Protein AF-A0A7S2EF10-F1 (afdb_monomer_lite)

pLDDT: mean 73.14, std 19.78, range [31.23, 94.12]

Secondary structure (DSSP, 8-state):
-------------HHHHHHHHHHHHHHHHHTT-S---------------S--EEEE-S-SHHHHHHHHHHHHHHHHHHHHH--SSS---EEEEE----TTSS-HHHHHHHHHHSSEEEEEETTEEEEEEE---S-------

Organism: Trieres chinensis (NCBI:txid1514140)

Structure (mmCIF, N/CA/C/O backbone):
data_AF-A0A7S2EF10-F1
#
_entry.id   AF-A0A7S2EF10-F1
#
loop_
_atom_site.group_PDB
_atom_site.id
_atom_site.type_symbol
_atom_site.label_atom_id
_atom_site.label_alt_id
_atom_site.label_comp_id
_atom_site.label_asym_id
_atom_site.label_entity_id
_atom_site.label_seq_id
_atom_site.pdbx_PDB_ins_code
_atom_site.Cartn_x
_atom_site.Cartn_y
_atom_site.Cartn_z
_atom_site.occupancy
_atom_site.B_iso_or_equiv
_atom_site.auth_seq_id
_atom_site.auth_comp_id
_atom_site.auth_asym_id
_atom_site.auth_atom_id
_atom_site.pdbx_PDB_model_num
ATOM 1 N N . GLY A 1 1 ? 3.886 -33.576 27.086 1.00 39.34 1 GLY A N 1
ATOM 2 C CA . GLY A 1 1 ? 3.201 -33.287 25.818 1.00 39.34 1 GLY A CA 1
ATOM 3 C C . GLY A 1 1 ? 3.930 -32.144 25.167 1.00 39.34 1 GLY A C 1
ATOM 4 O O . GLY A 1 1 ? 4.012 -31.092 25.786 1.00 39.34 1 GLY A O 1
ATOM 5 N N . ASP A 1 2 ? 4.534 -32.383 24.006 1.00 41.38 2 ASP A N 1
ATOM 6 C CA . ASP A 1 2 ? 5.132 -31.324 23.189 1.00 41.38 2 ASP A CA 1
ATOM 7 C C . ASP A 1 2 ? 3.961 -30.581 22.532 1.00 41.38 2 ASP A C 1
ATOM 9 O O . ASP A 1 2 ? 3.176 -31.179 21.793 1.00 41.38 2 ASP A O 1
ATOM 13 N N . GLY A 1 3 ? 3.744 -29.327 22.930 1.00 40.44 3 GLY A N 1
ATOM 14 C CA . GLY A 1 3 ? 2.703 -28.490 22.342 1.00 40.44 3 GLY A CA 1
ATOM 15 C C . GLY A 1 3 ? 3.009 -28.204 20.868 1.00 40.44 3 GLY A C 1
ATOM 16 O O . GLY A 1 3 ? 4.148 -28.380 20.430 1.00 40.44 3 GLY A O 1
ATOM 17 N N . PRO A 1 4 ? 2.022 -27.753 20.077 1.00 39.06 4 PRO A N 1
ATOM 18 C CA . PRO A 1 4 ? 2.258 -27.415 18.682 1.00 39.06 4 PRO A CA 1
ATOM 19 C C . PRO A 1 4 ? 3.345 -26.337 18.586 1.00 39.06 4 PRO A C 1
ATOM 21 O O . PRO A 1 4 ? 3.174 -25.202 19.034 1.00 39.06 4 PRO A O 1
ATOM 24 N N . ARG A 1 5 ? 4.484 -26.706 17.994 1.00 38.72 5 ARG A N 1
ATOM 25 C CA . ARG A 1 5 ? 5.549 -25.770 17.645 1.00 38.72 5 ARG A CA 1
ATOM 26 C C . ARG A 1 5 ? 5.068 -24.941 16.466 1.00 38.72 5 ARG A C 1
ATOM 28 O O . ARG A 1 5 ? 5.132 -25.377 15.320 1.00 38.72 5 ARG A O 1
ATOM 35 N N . VAL A 1 6 ? 4.572 -23.742 16.753 1.00 36.69 6 VAL A N 1
ATOM 36 C CA . VAL A 1 6 ? 4.333 -22.730 15.725 1.00 36.69 6 VAL A CA 1
ATOM 37 C C . VAL A 1 6 ? 5.696 -22.328 15.177 1.00 36.69 6 VAL A C 1
ATOM 39 O O . VAL A 1 6 ? 6.435 -21.565 15.803 1.00 36.69 6 VAL A O 1
ATOM 42 N N . VAL A 1 7 ? 6.049 -22.879 14.018 1.00 31.23 7 VAL A N 1
ATOM 43 C CA . VAL A 1 7 ? 7.177 -22.408 13.220 1.00 31.23 7 VAL A CA 1
ATOM 44 C C . VAL A 1 7 ? 6.813 -20.996 12.777 1.00 31.23 7 VAL A C 1
ATOM 46 O O . VAL A 1 7 ? 6.096 -20.796 11.802 1.00 31.23 7 VAL A O 1
ATOM 49 N N . ARG A 1 8 ? 7.260 -19.999 13.544 1.00 38.66 8 ARG A N 1
ATOM 50 C CA . ARG A 1 8 ? 7.278 -18.609 13.098 1.00 38.66 8 ARG A CA 1
ATOM 51 C C . ARG A 1 8 ? 8.314 -18.549 11.986 1.00 38.66 8 ARG A C 1
ATOM 53 O O . ARG A 1 8 ? 9.496 -18.357 12.260 1.00 38.66 8 ARG A O 1
ATOM 60 N N . THR A 1 9 ? 7.887 -18.800 10.749 1.00 43.91 9 THR A N 1
ATOM 61 C CA . THR A 1 9 ? 8.658 -18.431 9.560 1.00 43.91 9 THR A CA 1
ATOM 62 C C . THR A 1 9 ? 9.112 -16.998 9.786 1.00 43.91 9 THR A C 1
ATOM 64 O O . THR A 1 9 ? 8.271 -16.142 10.071 1.00 43.91 9 THR A O 1
ATOM 67 N N . GLY A 1 10 ? 10.431 -16.788 9.825 1.00 46.03 10 GLY A N 1
ATOM 68 C CA . GLY A 1 10 ? 11.033 -15.526 10.240 1.00 46.03 10 GLY A CA 1
ATOM 69 C C . GLY A 1 10 ? 10.298 -14.360 9.596 1.00 46.03 10 GLY A C 1
ATOM 70 O O . GLY A 1 10 ? 10.030 -14.413 8.398 1.00 46.03 10 GLY A O 1
ATOM 71 N N . LEU A 1 11 ? 9.908 -13.382 10.423 1.00 51.38 11 LEU A N 1
ATOM 72 C CA . LEU A 1 11 ? 9.281 -12.129 10.005 1.00 51.38 11 LEU A CA 1
ATOM 73 C C . LEU A 1 11 ? 9.870 -11.709 8.663 1.00 51.38 11 LEU A C 1
ATOM 75 O O . LEU A 1 11 ? 11.053 -11.380 8.599 1.00 51.38 11 LEU A O 1
ATOM 79 N N . VAL A 1 12 ? 9.059 -11.786 7.610 1.00 66.31 12 VAL A N 1
ATOM 80 C CA . VAL A 1 12 ? 9.481 -11.397 6.271 1.00 66.31 12 VAL A CA 1
ATOM 81 C C . VAL A 1 12 ? 10.008 -9.968 6.369 1.00 66.31 12 VAL A C 1
ATOM 83 O O . VAL A 1 12 ? 9.299 -9.064 6.812 1.00 66.31 12 VAL A O 1
ATOM 86 N N . ASP A 1 13 ? 11.282 -9.772 6.049 1.00 82.38 13 ASP A N 1
ATOM 87 C CA . ASP A 1 13 ? 11.878 -8.446 6.069 1.00 82.38 13 ASP A CA 1
ATOM 88 C C . ASP A 1 13 ? 11.259 -7.617 4.938 1.00 82.38 13 ASP A C 1
ATOM 90 O O . ASP A 1 13 ? 11.427 -7.937 3.759 1.00 82.38 13 ASP A O 1
ATOM 94 N N . LEU A 1 14 ? 10.511 -6.567 5.294 1.00 84.81 14 LEU A N 1
ATOM 95 C CA . LEU A 1 14 ? 9.830 -5.714 4.318 1.00 84.81 14 LEU A CA 1
ATOM 96 C C . LEU A 1 14 ? 10.817 -5.025 3.372 1.00 84.81 14 LEU A C 1
ATOM 98 O O . LEU A 1 14 ? 10.451 -4.696 2.246 1.00 84.81 14 LEU A O 1
ATOM 102 N N . GLU A 1 15 ? 12.067 -4.833 3.794 1.00 84.88 15 GLU A N 1
ATOM 103 C CA . GLU A 1 15 ? 13.113 -4.335 2.908 1.00 84.88 15 GLU A CA 1
ATOM 104 C C . GLU A 1 15 ? 13.453 -5.351 1.809 1.00 84.88 15 GLU A C 1
ATOM 106 O O . GLU A 1 15 ? 13.535 -4.983 0.637 1.00 84.88 15 GLU A O 1
ATOM 111 N N . SER A 1 16 ? 13.580 -6.632 2.158 1.00 84.50 16 SER A N 1
ATOM 112 C CA . SER A 1 16 ? 13.771 -7.709 1.182 1.00 84.50 16 SER A CA 1
ATOM 113 C C . SER A 1 16 ? 12.589 -7.821 0.212 1.00 84.50 16 SER A C 1
ATOM 115 O O . SER A 1 16 ? 12.785 -8.008 -0.991 1.00 84.50 16 SER A O 1
ATOM 117 N N . VAL A 1 17 ? 11.359 -7.627 0.705 1.00 86.00 17 VAL A N 1
ATOM 118 C CA . VAL A 1 17 ? 10.149 -7.588 -0.138 1.00 86.00 17 VAL A CA 1
ATOM 119 C C . VAL A 1 17 ? 10.206 -6.428 -1.123 1.00 86.00 17 VAL A C 1
ATOM 121 O O . VAL A 1 17 ? 9.997 -6.648 -2.313 1.00 86.00 17 VAL A O 1
ATOM 124 N N . ALA A 1 18 ? 10.536 -5.219 -0.659 1.00 85.56 18 ALA A N 1
ATOM 125 C CA . ALA A 1 18 ? 10.657 -4.052 -1.530 1.00 85.56 18 ALA A CA 1
ATOM 126 C C . ALA A 1 18 ? 11.671 -4.296 -2.656 1.00 85.56 18 ALA A C 1
ATOM 128 O O . ALA A 1 18 ? 11.331 -4.153 -3.826 1.00 85.56 18 ALA A O 1
ATOM 129 N N . ARG A 1 19 ? 12.870 -4.787 -2.310 1.00 84.25 19 ARG A N 1
ATOM 130 C CA . ARG A 1 19 ? 13.915 -5.121 -3.292 1.00 84.25 19 ARG A CA 1
ATOM 131 C C . ARG A 1 19 ? 13.479 -6.211 -4.269 1.00 84.25 19 ARG A C 1
ATOM 133 O O . ARG A 1 19 ? 13.860 -6.181 -5.435 1.00 84.25 19 ARG A O 1
ATOM 140 N N . SER A 1 20 ? 12.699 -7.184 -3.803 1.00 85.56 20 SER A N 1
ATOM 141 C CA . SER A 1 20 ? 12.182 -8.258 -4.658 1.00 85.56 20 SER A CA 1
ATOM 142 C C . SER A 1 20 ? 11.151 -7.734 -5.658 1.00 85.56 20 SER A C 1
ATOM 144 O O . SER A 1 20 ? 11.198 -8.115 -6.823 1.00 85.56 20 SER A O 1
ATOM 146 N N . ILE A 1 21 ? 10.265 -6.826 -5.232 1.00 85.12 21 ILE A N 1
ATOM 147 C CA . ILE A 1 21 ? 9.299 -6.152 -6.114 1.00 85.12 21 ILE A CA 1
ATOM 148 C C . ILE A 1 21 ? 10.034 -5.282 -7.140 1.00 85.12 21 ILE A C 1
ATOM 150 O O . ILE A 1 21 ? 9.744 -5.367 -8.330 1.00 85.12 21 ILE A O 1
ATOM 154 N N . GLU A 1 22 ? 11.014 -4.493 -6.697 1.00 83.81 22 GLU A N 1
ATOM 155 C CA . GLU A 1 22 ? 11.852 -3.656 -7.566 1.00 83.81 22 GLU A CA 1
ATOM 156 C C . GLU A 1 22 ? 12.598 -4.504 -8.612 1.00 83.81 22 GLU A C 1
ATOM 158 O O . GLU A 1 22 ? 12.606 -4.166 -9.795 1.00 83.81 22 GLU A O 1
ATOM 163 N N . ARG A 1 23 ? 13.174 -5.645 -8.208 1.00 81.88 23 ARG A N 1
ATOM 164 C CA . ARG A 1 23 ? 13.834 -6.587 -9.125 1.00 81.88 23 ARG A CA 1
ATOM 165 C C . ARG A 1 23 ? 12.854 -7.197 -10.128 1.00 81.88 23 ARG A C 1
ATOM 167 O O . ARG A 1 23 ? 13.160 -7.231 -11.312 1.00 81.88 23 ARG A O 1
ATOM 174 N N . ALA A 1 24 ? 11.688 -7.653 -9.676 1.00 82.94 24 ALA A N 1
ATOM 175 C CA . ALA A 1 24 ? 10.684 -8.233 -10.566 1.00 82.94 24 ALA A CA 1
ATOM 176 C C . ALA A 1 24 ? 10.181 -7.206 -11.594 1.00 82.94 24 ALA A C 1
ATOM 178 O O . ALA A 1 24 ? 10.020 -7.525 -12.769 1.00 82.94 24 ALA A O 1
ATOM 179 N N . ALA A 1 25 ? 9.989 -5.953 -11.174 1.00 80.69 25 ALA A N 1
ATOM 180 C CA . ALA A 1 25 ? 9.634 -4.870 -12.082 1.00 80.69 25 ALA A CA 1
ATOM 181 C C . ALA A 1 25 ? 10.748 -4.607 -13.113 1.00 80.69 25 ALA A C 1
ATOM 183 O O . ALA A 1 25 ? 10.457 -4.477 -14.300 1.00 80.69 25 ALA A O 1
ATOM 184 N N . ASN A 1 26 ? 12.014 -4.613 -12.683 1.00 77.38 26 ASN A N 1
ATOM 185 C CA . ASN A 1 26 ? 13.184 -4.525 -13.563 1.00 77.38 26 ASN A CA 1
ATOM 186 C C . ASN A 1 26 ? 13.226 -5.642 -14.614 1.00 77.38 26 ASN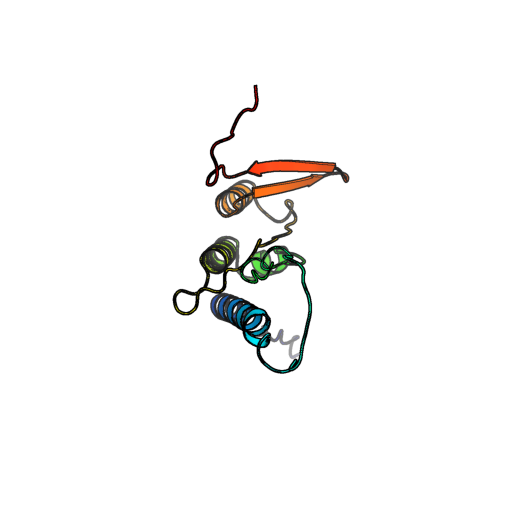 A C 1
ATOM 188 O O . ASN A 1 26 ? 13.484 -5.373 -15.781 1.00 77.38 26 ASN A O 1
ATOM 192 N N . GLU A 1 27 ? 12.950 -6.888 -14.230 1.00 79.56 27 GLU A N 1
ATOM 193 C CA . GLU A 1 27 ? 12.950 -8.031 -15.154 1.00 79.56 27 GLU A CA 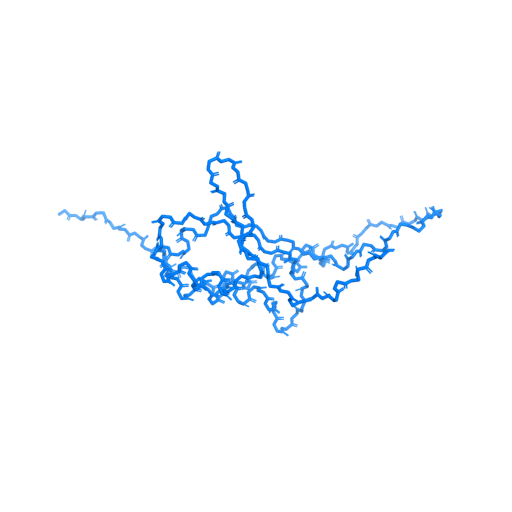1
ATOM 194 C C . GLU A 1 27 ? 11.866 -7.904 -16.235 1.00 79.56 27 GLU A C 1
ATOM 196 O O . GLU A 1 27 ? 12.115 -8.211 -17.400 1.00 79.56 27 GLU A O 1
ATOM 201 N N . ILE A 1 28 ? 10.681 -7.400 -15.872 1.00 77.69 28 ILE A N 1
ATOM 202 C CA . ILE A 1 28 ? 9.572 -7.177 -16.814 1.00 77.69 28 ILE A CA 1
ATOM 203 C C . ILE A 1 28 ? 9.931 -6.096 -17.842 1.00 77.69 28 ILE A C 1
ATOM 205 O O . ILE A 1 28 ? 9.600 -6.230 -19.018 1.00 77.69 28 ILE A O 1
ATOM 209 N N . VAL A 1 29 ? 10.611 -5.034 -17.406 1.00 73.81 29 VAL A N 1
ATOM 210 C CA . VAL A 1 29 ? 11.015 -3.909 -18.263 1.00 73.81 29 VAL A CA 1
ATOM 211 C C . VAL A 1 29 ? 12.244 -4.248 -19.111 1.00 73.81 29 VAL A C 1
ATOM 213 O O . VAL A 1 29 ? 12.270 -3.969 -20.307 1.00 73.81 29 VAL A O 1
ATOM 216 N N . GLY A 1 30 ? 13.254 -4.879 -18.511 1.00 65.00 30 GLY A N 1
ATOM 217 C CA . GLY A 1 30 ? 14.526 -5.217 -19.152 1.00 65.00 30 GLY A CA 1
ATOM 218 C C . GLY A 1 30 ? 14.480 -6.459 -20.048 1.00 65.00 30 GLY A C 1
ATOM 219 O O . GLY A 1 30 ? 15.367 -6.646 -20.875 1.00 65.00 30 GLY A O 1
ATOM 220 N N . GLY A 1 31 ? 13.449 -7.303 -19.933 1.00 58.47 31 GLY A N 1
ATOM 221 C CA . GLY A 1 31 ? 13.276 -8.514 -20.746 1.00 58.47 31 GLY A CA 1
ATOM 222 C C . GLY A 1 31 ? 12.789 -8.284 -22.186 1.00 58.47 31 GLY A C 1
ATOM 223 O O . GLY A 1 31 ? 12.558 -9.257 -22.902 1.00 58.47 31 GLY A O 1
ATOM 224 N N . GLY A 1 32 ? 12.607 -7.028 -22.612 1.00 54.03 32 GLY A N 1
ATOM 225 C CA . GLY A 1 32 ? 12.086 -6.664 -23.936 1.00 54.03 32 GLY A CA 1
ATOM 226 C C . GLY A 1 32 ? 13.085 -6.743 -25.098 1.00 54.03 32 GLY A C 1
ATOM 227 O O . GLY A 1 32 ? 12.656 -6.730 -26.251 1.00 54.03 32 GLY A O 1
ATOM 228 N N . ASP A 1 33 ? 14.389 -6.869 -24.837 1.00 51.81 33 ASP A N 1
ATOM 229 C CA . ASP A 1 33 ? 15.404 -6.924 -25.894 1.00 51.81 33 ASP A CA 1
ATOM 230 C C . ASP A 1 33 ? 15.856 -8.361 -26.183 1.00 51.81 33 ASP A C 1
ATOM 232 O O . ASP A 1 33 ? 16.677 -8.947 -25.476 1.00 51.81 33 ASP A O 1
ATOM 236 N N . GLY A 1 34 ? 15.364 -8.915 -27.294 1.00 51.53 34 GLY A N 1
ATOM 237 C CA . GLY A 1 34 ? 16.074 -9.993 -27.983 1.00 51.53 34 GLY A CA 1
ATOM 238 C C . GLY A 1 34 ? 15.223 -11.131 -28.530 1.00 51.53 34 GLY A C 1
ATOM 239 O O . GLY A 1 34 ? 15.401 -12.267 -28.094 1.00 51.53 34 GLY A O 1
ATOM 240 N N . ARG A 1 35 ? 14.381 -10.856 -29.539 1.00 51.34 35 ARG A N 1
ATOM 241 C CA . ARG A 1 35 ? 14.195 -11.686 -30.759 1.00 51.34 35 ARG A CA 1
ATOM 242 C C . ARG A 1 35 ? 13.038 -11.145 -31.607 1.00 51.34 35 ARG A C 1
ATOM 244 O O . ARG A 1 35 ? 11.878 -11.417 -31.329 1.00 51.34 35 ARG A O 1
ATOM 251 N N . GLY A 1 36 ? 13.381 -10.440 -32.680 1.00 41.53 36 GLY A N 1
ATOM 252 C CA . GLY A 1 36 ? 12.432 -10.007 -33.706 1.00 41.53 36 GLY A CA 1
ATOM 253 C C . GLY A 1 36 ? 13.133 -9.172 -34.766 1.00 41.53 36 GLY A C 1
ATOM 254 O O . GLY A 1 36 ? 13.051 -7.952 -34.749 1.00 41.53 36 GLY A O 1
ATOM 255 N N . ARG A 1 37 ? 13.909 -9.844 -35.616 1.00 50.78 37 ARG A N 1
ATOM 256 C CA . ARG A 1 37 ? 14.515 -9.277 -36.820 1.00 50.78 37 ARG A CA 1
ATOM 257 C C . ARG A 1 37 ? 13.451 -9.226 -37.927 1.00 50.78 37 ARG A C 1
ATOM 259 O O . ARG A 1 37 ? 12.627 -10.135 -37.992 1.00 50.78 37 ARG A O 1
ATOM 266 N N . ASP A 1 38 ? 13.605 -8.227 -38.788 1.00 48.91 38 ASP A N 1
ATOM 267 C CA . ASP A 1 38 ? 13.104 -8.099 -40.164 1.00 48.91 38 ASP A CA 1
ATOM 268 C C . ASP A 1 38 ? 11.736 -7.407 -40.388 1.00 48.91 38 ASP A C 1
ATOM 270 O O . ASP A 1 38 ? 10.661 -7.949 -40.152 1.00 48.91 38 ASP A O 1
ATOM 274 N N . ASP A 1 39 ? 11.889 -6.180 -40.900 1.00 52.59 39 ASP A N 1
ATOM 275 C CA . ASP A 1 39 ? 11.180 -5.529 -42.004 1.00 52.59 39 ASP A CA 1
ATOM 276 C C . ASP A 1 39 ? 9.709 -5.066 -41.880 1.00 52.59 39 ASP A C 1
ATOM 278 O O . ASP A 1 39 ? 8.754 -5.832 -41.813 1.00 52.59 39 ASP A O 1
ATOM 282 N N . ASP A 1 40 ? 9.590 -3.747 -42.087 1.00 49.16 40 ASP A N 1
ATOM 283 C CA . ASP A 1 40 ? 8.632 -3.072 -42.974 1.00 49.16 40 ASP A CA 1
ATOM 284 C C . ASP A 1 40 ? 7.364 -2.379 -42.406 1.00 49.16 40 ASP A C 1
ATOM 286 O O . ASP A 1 40 ? 6.577 -2.915 -41.634 1.00 49.16 40 ASP A O 1
ATOM 290 N N . VAL A 1 41 ? 7.163 -1.160 -42.934 1.00 47.06 41 VAL A N 1
ATOM 291 C CA . VAL A 1 41 ? 5.928 -0.353 -43.047 1.00 47.06 41 VAL A CA 1
ATOM 292 C C . VAL A 1 41 ? 5.322 0.329 -41.799 1.00 47.06 41 VAL A C 1
ATOM 294 O O . VAL A 1 41 ? 4.569 -0.241 -41.023 1.00 47.06 41 VAL A O 1
ATOM 297 N N . GLY A 1 42 ? 5.515 1.656 -41.748 1.00 48.34 42 GLY A N 1
ATOM 298 C CA . GLY A 1 42 ? 4.433 2.651 -41.651 1.00 48.34 42 GLY A CA 1
ATOM 299 C C . GLY A 1 42 ? 3.432 2.576 -40.490 1.00 48.34 42 GLY A C 1
ATOM 300 O O . GLY A 1 42 ? 2.434 1.869 -40.555 1.00 48.34 42 GLY A O 1
ATOM 301 N N . GLY A 1 43 ? 3.585 3.480 -39.520 1.00 36.00 43 GLY A N 1
ATOM 302 C CA . GLY A 1 43 ? 2.518 3.833 -38.584 1.00 36.00 43 GLY A CA 1
ATOM 303 C C . GLY A 1 43 ? 3.076 4.379 -37.282 1.00 36.00 43 GLY A C 1
ATOM 304 O O . GLY A 1 43 ? 3.565 3.624 -36.452 1.00 36.00 43 GLY A O 1
ATOM 305 N N . GLY A 1 44 ? 3.009 5.698 -37.093 1.00 39.69 44 GLY A N 1
ATOM 306 C CA . GLY A 1 44 ? 3.306 6.329 -35.810 1.00 39.69 44 GLY A CA 1
ATOM 307 C C . GLY A 1 44 ? 2.259 5.943 -34.767 1.00 39.69 44 GLY A C 1
ATOM 308 O O . GLY A 1 44 ? 1.331 6.703 -34.510 1.00 39.69 44 GLY A O 1
ATOM 309 N N . THR A 1 45 ? 2.386 4.759 -34.173 1.00 42.06 45 THR A N 1
ATOM 310 C CA . THR A 1 45 ? 1.774 4.458 -32.879 1.00 42.06 45 THR A CA 1
ATOM 311 C C . THR A 1 45 ? 2.540 5.224 -31.805 1.00 42.06 45 THR A C 1
ATOM 313 O O . THR A 1 45 ? 3.772 5.272 -31.877 1.00 42.06 45 THR A O 1
ATOM 316 N N . PRO A 1 46 ? 1.852 5.843 -30.828 1.00 42.41 46 PRO A N 1
ATOM 317 C CA . PRO A 1 46 ? 2.514 6.587 -29.773 1.00 42.41 46 PRO A CA 1
ATOM 318 C C . PRO A 1 46 ? 3.511 5.654 -29.101 1.00 42.41 46 PRO A C 1
ATOM 320 O O . PRO A 1 46 ? 3.154 4.581 -28.618 1.00 42.41 46 PRO A O 1
ATOM 323 N N . GLN A 1 47 ? 4.767 6.076 -29.165 1.00 44.25 47 GLN A N 1
ATOM 324 C CA . GLN A 1 47 ? 5.909 5.524 -28.468 1.00 44.25 47 GLN A CA 1
ATOM 325 C C . GLN A 1 47 ? 5.447 5.062 -27.085 1.00 44.25 47 GLN A C 1
ATOM 327 O O . GLN A 1 47 ? 5.033 5.890 -26.271 1.00 44.25 47 GLN A O 1
ATOM 332 N N . LEU A 1 48 ? 5.402 3.737 -26.894 1.00 44.44 48 LEU A N 1
ATOM 333 C CA . LEU A 1 48 ? 5.039 3.080 -25.644 1.00 44.44 48 LEU A CA 1
ATOM 334 C C . LEU A 1 48 ? 5.711 3.854 -24.514 1.00 44.44 48 LEU A C 1
ATOM 336 O O . LEU A 1 48 ? 6.939 3.948 -24.477 1.00 44.44 48 LEU A O 1
ATOM 340 N N . ALA A 1 49 ? 4.895 4.483 -23.667 1.00 49.06 49 ALA A N 1
ATOM 341 C CA . ALA A 1 49 ? 5.358 5.148 -22.462 1.00 49.06 49 ALA A CA 1
ATOM 342 C C . ALA A 1 49 ? 6.397 4.243 -21.794 1.00 49.06 49 ALA A C 1
ATOM 344 O O . ALA A 1 49 ? 6.133 3.046 -21.668 1.00 49.06 49 ALA A O 1
ATOM 345 N N . ALA A 1 50 ? 7.560 4.802 -21.436 1.00 54.69 50 ALA A N 1
ATOM 346 C CA . ALA A 1 50 ? 8.610 4.118 -20.683 1.00 54.69 50 ALA A CA 1
ATOM 347 C C . ALA A 1 50 ? 7.960 3.123 -19.713 1.00 54.69 50 ALA A C 1
ATOM 349 O O . ALA A 1 50 ? 7.146 3.537 -18.887 1.00 54.69 50 ALA A O 1
ATOM 350 N N . SER A 1 51 ? 8.185 1.826 -19.937 1.00 61.44 51 SER A N 1
ATOM 351 C CA . SER A 1 51 ? 7.325 0.741 -19.460 1.00 61.44 51 SER A CA 1
ATOM 352 C C . SER A 1 51 ? 7.244 0.737 -17.936 1.00 61.44 51 SER A C 1
ATOM 354 O O . SER A 1 51 ? 8.088 0.160 -17.258 1.00 61.44 51 SER A O 1
ATOM 356 N N . ALA A 1 52 ? 6.247 1.424 -17.389 1.00 71.38 52 ALA A N 1
ATOM 357 C CA . ALA A 1 52 ? 6.059 1.525 -15.957 1.00 71.38 52 ALA A CA 1
ATOM 358 C C . ALA A 1 52 ? 5.230 0.337 -15.469 1.00 71.38 52 ALA A C 1
ATOM 360 O O . ALA A 1 52 ? 4.131 0.086 -15.969 1.00 71.38 52 ALA A O 1
ATOM 361 N N . VAL A 1 53 ? 5.747 -0.400 -14.488 1.00 81.00 53 VAL A N 1
ATOM 362 C CA . VAL A 1 53 ? 5.072 -1.589 -13.953 1.00 81.00 53 VAL A CA 1
ATOM 363 C C . VAL A 1 53 ? 4.107 -1.163 -12.854 1.00 81.00 53 VAL A C 1
ATOM 365 O O . VAL A 1 53 ? 4.531 -0.666 -11.812 1.00 81.00 53 VAL A O 1
ATOM 368 N N . ALA A 1 54 ? 2.805 -1.344 -13.079 1.00 84.88 54 ALA A N 1
ATOM 369 C CA . ALA A 1 54 ? 1.802 -1.148 -12.038 1.00 84.88 54 ALA A CA 1
ATOM 370 C C . ALA A 1 54 ? 1.913 -2.256 -10.979 1.00 84.88 54 ALA A C 1
ATOM 372 O O . ALA A 1 54 ? 2.035 -3.433 -11.315 1.00 84.88 54 ALA A O 1
ATOM 373 N N . ILE A 1 55 ? 1.837 -1.882 -9.702 1.00 87.06 55 ILE A N 1
ATOM 374 C CA . ILE A 1 55 ? 1.869 -2.824 -8.580 1.00 87.06 55 ILE A CA 1
ATOM 375 C C . ILE A 1 55 ? 0.480 -2.852 -7.953 1.00 87.06 55 ILE A C 1
ATOM 377 O O . ILE A 1 55 ? -0.027 -1.820 -7.524 1.00 87.06 55 ILE A O 1
ATOM 381 N N . ALA A 1 56 ? -0.127 -4.029 -7.853 1.00 90.38 56 ALA A N 1
ATOM 382 C CA . ALA A 1 56 ? -1.394 -4.211 -7.160 1.00 90.38 56 ALA A CA 1
ATOM 383 C C . ALA A 1 56 ? -1.229 -5.236 -6.041 1.00 90.38 56 ALA A C 1
ATOM 385 O O . ALA A 1 56 ? -0.755 -6.346 -6.269 1.00 90.38 56 ALA A O 1
ATOM 386 N N . PHE A 1 57 ? -1.610 -4.846 -4.829 1.00 90.75 57 PHE A N 1
ATOM 387 C CA . PHE A 1 57 ? -1.742 -5.768 -3.709 1.00 90.75 57 PHE A CA 1
ATOM 388 C C . PHE A 1 57 ? -3.169 -6.308 -3.684 1.00 90.75 57 PHE A C 1
ATOM 390 O O . PHE A 1 57 ? -4.108 -5.549 -3.902 1.00 90.75 57 PHE A O 1
ATOM 397 N N . ASP A 1 58 ? -3.347 -7.582 -3.344 1.00 89.88 58 ASP A N 1
ATOM 398 C CA . ASP A 1 58 ? -4.692 -8.129 -3.120 1.00 89.88 58 ASP A CA 1
ATOM 399 C C . ASP A 1 58 ? -5.304 -7.565 -1.830 1.00 89.88 58 ASP A C 1
ATOM 401 O O . ASP A 1 58 ? -6.480 -7.216 -1.764 1.00 89.88 58 ASP A O 1
ATOM 405 N N . SER A 1 59 ? -4.486 -7.461 -0.781 1.00 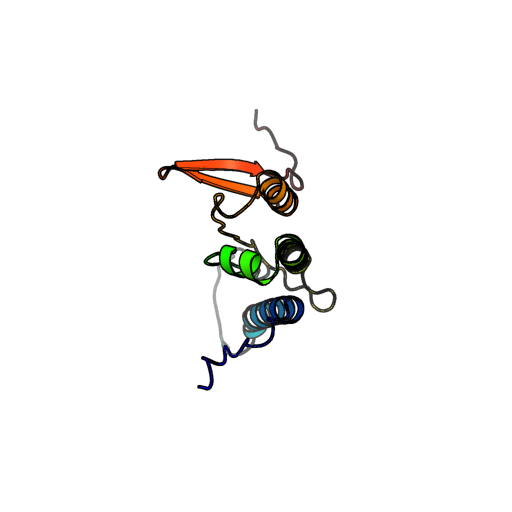91.25 59 SER A N 1
ATOM 406 C CA . SER A 1 59 ? -4.863 -6.861 0.494 1.00 91.25 59 SER A CA 1
ATOM 407 C C . SER A 1 59 ? -3.625 -6.457 1.279 1.00 91.25 59 SER A C 1
ATOM 409 O O . SER A 1 59 ? -2.661 -7.217 1.390 1.00 91.25 59 SER A O 1
ATOM 411 N N . LEU A 1 60 ? -3.667 -5.273 1.883 1.00 92.50 60 LEU A N 1
ATOM 412 C CA . LEU A 1 60 ? -2.610 -4.786 2.764 1.00 92.50 60 LEU A CA 1
ATOM 413 C C . LEU A 1 60 ? -2.811 -5.223 4.227 1.00 92.50 60 LEU A C 1
ATOM 415 O O . LEU A 1 60 ? -1.894 -5.099 5.040 1.00 92.50 60 LEU A O 1
ATOM 419 N N . VAL A 1 61 ? -3.982 -5.779 4.566 1.00 92.38 61 VAL A N 1
ATOM 420 C CA . VAL A 1 61 ? -4.338 -6.192 5.935 1.00 92.38 61 VAL A CA 1
ATOM 421 C C . VAL A 1 61 ? -3.324 -7.173 6.536 1.00 92.38 61 VAL A C 1
ATOM 423 O O . VAL A 1 61 ? -2.858 -6.909 7.646 1.00 92.38 61 VAL A O 1
ATOM 426 N N . PRO A 1 62 ? -2.894 -8.254 5.849 1.00 90.81 62 PRO A N 1
ATOM 427 C CA . PRO A 1 62 ? -1.930 -9.189 6.428 1.00 90.81 62 PRO A CA 1
ATOM 428 C C . PRO A 1 62 ? -0.590 -8.521 6.752 1.00 90.81 62 PRO A C 1
ATOM 430 O O . PRO A 1 62 ? 0.011 -8.794 7.790 1.00 90.81 62 PRO A O 1
ATOM 433 N N . VAL A 1 63 ? -0.140 -7.602 5.893 1.00 90.62 63 VAL A N 1
ATOM 434 C CA . VAL A 1 63 ? 1.120 -6.870 6.078 1.00 90.62 63 VAL A CA 1
ATOM 435 C C . VAL A 1 63 ? 1.034 -5.978 7.317 1.00 90.62 63 VAL A C 1
ATOM 437 O O . VAL A 1 63 ? 1.930 -6.003 8.162 1.00 90.62 63 VAL A O 1
ATOM 440 N N . VAL A 1 64 ? -0.080 -5.259 7.478 1.00 92.19 64 VAL A N 1
ATOM 441 C CA . VAL A 1 64 ? -0.340 -4.428 8.661 1.00 92.19 64 VAL A CA 1
ATOM 442 C C . VAL A 1 64 ? -0.403 -5.268 9.932 1.00 92.19 64 VAL A C 1
ATOM 444 O O . VAL A 1 64 ? 0.228 -4.903 10.921 1.00 92.19 64 VAL A O 1
ATOM 447 N N . MET A 1 65 ? -1.117 -6.394 9.918 1.00 89.75 65 MET A N 1
ATOM 448 C CA . MET A 1 65 ? -1.259 -7.262 11.092 1.00 89.75 65 MET A CA 1
ATOM 449 C C . MET A 1 65 ? 0.079 -7.871 11.531 1.00 89.75 65 MET A C 1
ATOM 451 O O . MET A 1 65 ? 0.332 -8.005 12.726 1.00 89.75 65 MET A O 1
ATOM 455 N N . MET A 1 66 ? 0.957 -8.213 10.584 1.00 90.12 66 MET A N 1
ATOM 456 C CA . MET A 1 66 ? 2.255 -8.827 10.885 1.00 90.12 66 MET A CA 1
ATOM 457 C C . MET A 1 66 ? 3.351 -7.816 11.243 1.00 90.12 66 MET A C 1
ATOM 459 O O . MET A 1 66 ? 4.189 -8.097 12.100 1.00 90.12 66 MET A O 1
ATOM 463 N N . HIS A 1 67 ? 3.376 -6.650 10.591 1.00 89.00 67 HIS A N 1
ATOM 464 C CA . HIS A 1 67 ? 4.497 -5.702 10.682 1.00 89.00 67 HIS A CA 1
ATOM 465 C C . HIS A 1 67 ? 4.129 -4.363 11.329 1.00 89.00 67 HIS A C 1
ATOM 467 O O . HIS A 1 67 ? 5.013 -3.559 11.645 1.00 89.00 67 HIS A O 1
ATOM 473 N N . GLY A 1 68 ? 2.840 -4.122 11.552 1.00 92.12 68 GLY A N 1
ATOM 474 C CA . GLY A 1 68 ? 2.304 -2.871 12.059 1.00 92.12 68 GLY A CA 1
ATOM 475 C C . GLY A 1 68 ? 2.222 -1.774 10.997 1.00 92.12 68 GLY A C 1
ATOM 476 O O . GLY A 1 68 ? 2.877 -1.791 9.948 1.00 92.12 68 GLY A O 1
ATOM 477 N N . VAL A 1 69 ? 1.433 -0.751 11.316 1.00 93.00 69 VAL A N 1
ATOM 478 C CA . VAL A 1 69 ? 1.158 0.398 10.440 1.00 93.00 69 VAL A CA 1
ATOM 479 C C . VAL A 1 69 ? 2.430 1.137 10.034 1.00 93.00 69 VAL A C 1
ATOM 481 O O . VAL A 1 69 ? 2.627 1.435 8.860 1.00 93.00 69 VAL A O 1
ATOM 484 N N . ARG A 1 70 ? 3.335 1.399 10.988 1.00 94.12 70 ARG A N 1
ATOM 485 C CA . ARG A 1 70 ? 4.540 2.206 10.729 1.00 94.12 70 ARG A CA 1
ATOM 486 C C . ARG A 1 70 ? 5.431 1.585 9.652 1.00 94.12 70 ARG A C 1
ATOM 488 O O . ARG A 1 70 ? 5.793 2.272 8.703 1.00 94.12 70 ARG A O 1
ATOM 495 N N . ARG A 1 71 ? 5.742 0.293 9.785 1.00 92.75 71 ARG A N 1
ATOM 496 C CA . ARG A 1 71 ? 6.619 -0.422 8.844 1.00 92.75 71 ARG A CA 1
ATOM 497 C C . ARG A 1 71 ? 5.953 -0.618 7.483 1.00 92.75 71 ARG A C 1
ATOM 499 O O . ARG A 1 71 ? 6.611 -0.511 6.457 1.00 92.75 71 ARG A O 1
ATOM 506 N N . THR A 1 72 ? 4.638 -0.829 7.470 1.00 93.75 72 THR A N 1
ATOM 507 C CA . THR A 1 72 ? 3.865 -0.914 6.222 1.00 93.75 72 THR A CA 1
ATOM 508 C C . THR A 1 72 ? 3.900 0.412 5.455 1.00 93.75 72 THR A C 1
ATOM 510 O O . THR A 1 72 ? 4.114 0.430 4.248 1.00 93.75 72 THR A O 1
ATOM 513 N N . ILE A 1 73 ? 3.775 1.548 6.148 1.00 93.88 73 ILE A N 1
ATOM 514 C CA . ILE A 1 73 ? 3.917 2.876 5.532 1.00 93.88 73 ILE A CA 1
ATOM 515 C C . ILE A 1 73 ? 5.342 3.115 5.018 1.00 93.88 73 ILE A C 1
ATOM 517 O O . ILE A 1 73 ? 5.513 3.709 3.955 1.00 93.88 73 ILE A O 1
ATOM 521 N N . GLU A 1 74 ? 6.366 2.675 5.753 1.00 92.31 74 GLU A N 1
ATOM 522 C CA . GLU A 1 74 ? 7.763 2.747 5.302 1.00 92.31 74 GLU A CA 1
ATOM 523 C C . GLU A 1 74 ? 7.968 1.958 3.995 1.00 92.31 74 GLU A C 1
ATOM 525 O O . GLU A 1 74 ? 8.567 2.494 3.062 1.00 92.31 74 GLU A O 1
ATOM 530 N N . LEU A 1 75 ? 7.384 0.758 3.878 1.00 90.81 75 LEU A N 1
ATOM 531 C CA . LEU A 1 75 ? 7.368 -0.028 2.638 1.00 90.81 75 LEU A CA 1
ATOM 532 C C . LEU A 1 75 ? 6.714 0.743 1.482 1.00 90.81 75 LEU A C 1
ATOM 534 O O . LEU A 1 75 ? 7.322 0.881 0.424 1.00 90.81 75 LEU A O 1
ATOM 538 N N . ILE A 1 76 ? 5.510 1.290 1.685 1.00 91.31 76 ILE A N 1
ATOM 539 C CA . ILE A 1 76 ? 4.796 2.055 0.646 1.00 91.31 76 ILE A CA 1
ATOM 540 C C . ILE A 1 76 ? 5.644 3.237 0.174 1.00 91.31 76 ILE A C 1
ATOM 542 O O . ILE A 1 76 ? 5.800 3.462 -1.022 1.00 91.31 76 ILE A O 1
ATOM 546 N N . LYS A 1 77 ? 6.230 3.991 1.111 1.00 89.31 77 LYS A N 1
ATOM 547 C CA . LYS A 1 77 ? 7.086 5.139 0.787 1.00 89.31 77 LYS A CA 1
ATOM 548 C C . LYS A 1 77 ? 8.327 4.734 0.002 1.00 89.31 77 LYS A C 1
ATOM 550 O O . LYS A 1 77 ? 8.752 5.506 -0.851 1.00 89.31 77 LYS A O 1
ATOM 555 N N . ARG A 1 78 ? 8.902 3.564 0.291 1.00 87.31 78 ARG A N 1
ATOM 556 C CA . ARG A 1 78 ? 10.042 3.023 -0.454 1.00 87.31 78 ARG A CA 1
ATOM 557 C C . ARG A 1 78 ? 9.638 2.664 -1.880 1.00 87.31 78 ARG A C 1
ATOM 559 O O . ARG A 1 78 ? 10.223 3.203 -2.808 1.00 87.31 78 ARG A O 1
ATOM 566 N N . LEU A 1 79 ? 8.568 1.885 -2.044 1.00 86.25 79 LEU A N 1
ATOM 567 C CA . LEU A 1 79 ? 8.050 1.520 -3.366 1.00 86.25 79 LEU A CA 1
ATOM 568 C C . LEU A 1 79 ? 7.682 2.759 -4.201 1.00 86.25 79 LEU A C 1
ATOM 570 O O . LEU A 1 79 ? 7.952 2.802 -5.391 1.00 86.25 79 LEU A O 1
ATOM 574 N N . LYS A 1 80 ? 7.140 3.814 -3.581 1.00 84.69 80 LYS A N 1
ATOM 575 C CA . LYS A 1 80 ? 6.842 5.083 -4.270 1.00 84.69 80 LYS A CA 1
ATOM 576 C C . LYS A 1 80 ? 8.075 5.842 -4.765 1.00 84.69 80 LYS A C 1
ATOM 578 O O . LYS A 1 80 ? 7.953 6.631 -5.695 1.00 84.69 80 LYS A O 1
ATOM 583 N N . ARG A 1 81 ? 9.223 5.700 -4.099 1.00 80.50 81 ARG A N 1
ATOM 584 C CA . ARG A 1 81 ? 10.460 6.400 -4.482 1.00 80.50 81 ARG A CA 1
ATOM 585 C C . ARG A 1 81 ? 11.201 5.694 -5.616 1.00 80.50 81 ARG A C 1
ATOM 587 O O . ARG A 1 81 ? 11.976 6.357 -6.293 1.00 80.50 81 ARG A O 1
ATOM 594 N N . GLY A 1 82 ? 10.944 4.401 -5.821 1.00 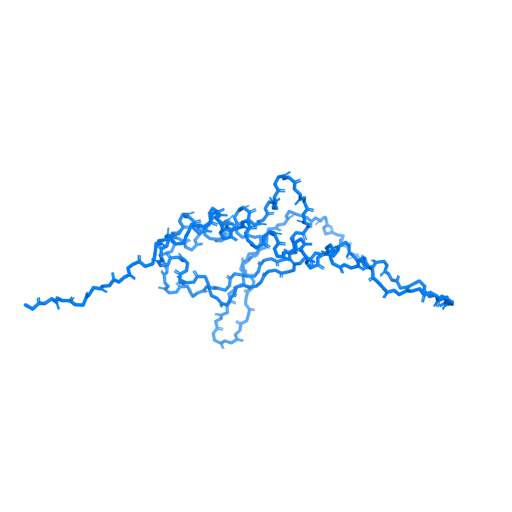70.25 82 GLY A N 1
ATOM 595 C CA . GLY A 1 82 ? 11.800 3.551 -6.646 1.00 70.25 82 GLY A CA 1
ATOM 596 C C . GLY A 1 82 ? 13.144 3.274 -5.961 1.00 70.25 82 GLY A C 1
ATOM 597 O O . GLY A 1 82 ? 13.469 3.872 -4.930 1.00 70.25 82 GLY A O 1
ATOM 598 N N . GLY A 1 83 ? 13.915 2.335 -6.510 1.00 64.44 83 GLY A N 1
ATOM 599 C CA . GLY A 1 83 ? 15.272 2.059 -6.037 1.00 64.44 83 GLY A CA 1
ATOM 600 C C . GLY A 1 83 ? 16.211 3.234 -6.332 1.00 64.44 83 GLY A C 1
ATOM 601 O O . GLY A 1 83 ? 16.116 3.841 -7.395 1.00 64.44 83 GLY A O 1
ATOM 602 N N . GLU A 1 84 ? 17.122 3.553 -5.404 1.00 59.44 84 GLU A N 1
ATOM 603 C CA . GLU A 1 84 ? 18.140 4.603 -5.610 1.00 59.44 84 GLU A CA 1
ATOM 604 C C . GLU A 1 84 ? 19.138 4.240 -6.723 1.00 59.44 84 GLU A C 1
ATOM 606 O O . GLU A 1 84 ? 19.636 5.133 -7.406 1.00 59.44 84 GLU A O 1
ATOM 611 N N . ASP A 1 85 ? 19.400 2.943 -6.917 1.00 57.88 85 ASP A N 1
ATOM 612 C CA . ASP A 1 85 ? 20.466 2.448 -7.798 1.00 57.88 85 ASP A CA 1
ATOM 613 C C . ASP A 1 85 ? 20.004 2.123 -9.230 1.00 57.88 85 ASP A C 1
ATOM 615 O O . ASP A 1 85 ? 20.829 2.093 -10.141 1.00 57.88 85 ASP A O 1
ATOM 619 N N . ASP A 1 86 ? 18.706 1.886 -9.447 1.00 58.22 86 ASP A N 1
ATOM 620 C CA . ASP A 1 86 ? 18.143 1.587 -10.770 1.00 58.22 86 ASP A CA 1
ATOM 621 C C . ASP A 1 86 ? 16.679 2.058 -10.831 1.00 58.22 86 ASP A C 1
ATOM 623 O O . ASP A 1 86 ? 15.786 1.390 -10.286 1.00 58.22 86 ASP A O 1
ATOM 627 N N . PRO A 1 87 ? 16.406 3.252 -11.391 1.00 59.16 87 PRO A N 1
ATOM 628 C CA . PRO A 1 87 ? 15.082 3.846 -11.371 1.00 59.16 87 PRO A CA 1
ATOM 629 C C . PRO A 1 87 ? 14.185 3.154 -12.398 1.00 59.16 87 PRO A C 1
ATOM 631 O O . PRO A 1 87 ? 13.876 3.704 -13.456 1.00 59.16 87 PRO A O 1
ATOM 634 N N . VAL A 1 88 ? 13.683 1.964 -12.063 1.00 60.44 88 VAL A N 1
ATOM 635 C CA . VAL A 1 88 ? 12.428 1.510 -12.663 1.00 60.44 88 VAL A CA 1
ATOM 636 C C . VAL A 1 88 ? 11.391 2.547 -12.298 1.00 60.44 88 VAL A C 1
ATOM 638 O O . VAL A 1 88 ? 11.135 2.799 -11.116 1.00 60.44 88 VAL A O 1
ATOM 641 N N . ALA A 1 89 ? 10.770 3.136 -13.312 1.00 64.56 89 ALA A N 1
ATOM 642 C CA . ALA A 1 89 ? 9.550 3.887 -13.113 1.00 64.56 89 ALA A CA 1
ATOM 643 C C . ALA A 1 89 ? 8.476 2.894 -12.648 1.00 64.56 89 ALA A C 1
ATOM 645 O O . ALA A 1 89 ? 7.781 2.286 -13.458 1.00 64.56 89 ALA A O 1
ATOM 646 N N . LEU A 1 90 ? 8.371 2.665 -11.338 1.00 73.00 90 LEU A N 1
ATOM 647 C CA . LEU A 1 90 ? 7.226 1.953 -10.796 1.00 73.00 90 LEU A CA 1
ATOM 648 C C . LEU A 1 90 ? 5.984 2.773 -11.150 1.00 73.00 90 LEU A C 1
ATOM 650 O O . LEU A 1 90 ? 5.929 3.988 -10.949 1.00 73.00 90 LEU A O 1
ATOM 654 N N . GLY A 1 91 ? 5.025 2.096 -11.771 1.00 74.94 91 GLY A N 1
ATOM 655 C CA . GLY A 1 91 ? 3.748 2.666 -12.153 1.00 74.94 91 GLY A CA 1
ATOM 656 C C . GLY A 1 91 ? 2.852 2.889 -10.931 1.00 74.94 91 GLY A C 1
ATOM 657 O O . GLY A 1 91 ? 3.320 2.925 -9.790 1.00 74.94 91 GLY A O 1
ATOM 658 N N . PRO A 1 92 ? 1.534 3.041 -11.130 1.00 85.44 92 PRO A N 1
ATOM 659 C CA . PRO A 1 92 ? 0.616 3.210 -10.012 1.00 85.44 92 PRO A CA 1
ATOM 660 C C . PRO A 1 92 ? 0.680 2.009 -9.056 1.00 85.44 92 PRO A C 1
ATOM 662 O O . PRO A 1 92 ? 0.714 0.856 -9.492 1.00 85.44 92 PRO A O 1
ATOM 665 N N . ILE A 1 93 ? 0.667 2.294 -7.751 1.00 90.00 93 ILE A N 1
ATOM 666 C CA . ILE A 1 93 ? 0.628 1.286 -6.687 1.00 90.00 93 ILE A CA 1
ATOM 667 C C . ILE A 1 93 ? -0.775 1.282 -6.076 1.00 90.00 93 ILE A C 1
ATOM 669 O O . ILE A 1 93 ? -1.203 2.274 -5.484 1.00 90.00 93 ILE A O 1
ATOM 673 N N . LEU A 1 94 ? -1.486 0.166 -6.210 1.00 92.12 94 LEU A N 1
ATOM 674 C CA . LEU A 1 94 ? -2.822 -0.048 -5.662 1.00 92.12 94 LEU A CA 1
ATOM 675 C C . LEU A 1 94 ? -2.723 -0.834 -4.352 1.00 92.12 94 LEU A C 1
ATOM 677 O O . LEU A 1 94 ? -2.140 -1.918 -4.308 1.00 92.12 94 LEU A O 1
ATOM 681 N N . LEU A 1 95 ? -3.299 -0.274 -3.286 1.00 93.56 95 LEU A N 1
ATOM 682 C CA . LEU A 1 95 ? -3.171 -0.773 -1.914 1.00 93.56 95 LEU A CA 1
ATOM 683 C C . LEU A 1 95 ? -4.552 -0.968 -1.266 1.00 93.56 95 LEU A C 1
ATOM 685 O O . LEU A 1 95 ? -4.955 -0.145 -0.441 1.00 93.56 95 LEU A O 1
ATOM 689 N N . PRO A 1 96 ? -5.303 -2.025 -1.625 1.00 93.38 96 PRO A N 1
ATOM 690 C CA . PRO A 1 96 ? -6.585 -2.318 -1.000 1.00 93.38 96 PRO A CA 1
ATOM 691 C C . PRO A 1 96 ? -6.421 -2.593 0.494 1.00 93.38 96 PRO A C 1
ATOM 693 O O . PRO A 1 96 ? -5.536 -3.342 0.922 1.00 93.38 96 PRO A O 1
ATOM 696 N N . MET A 1 97 ? -7.295 -1.998 1.299 1.00 91.88 97 MET A N 1
ATOM 697 C CA . MET A 1 97 ? -7.286 -2.140 2.747 1.00 91.88 97 MET A CA 1
ATOM 698 C C . MET A 1 97 ? -8.709 -2.085 3.284 1.00 91.88 97 MET A C 1
ATOM 700 O O . MET A 1 97 ? -9.502 -1.252 2.854 1.00 91.88 97 MET A O 1
ATOM 704 N N . LEU A 1 98 ? -9.009 -2.960 4.242 1.00 90.69 98 LEU A N 1
ATOM 705 C CA . LEU A 1 98 ? -10.253 -2.886 4.994 1.00 90.69 98 LEU A CA 1
ATOM 706 C C . LEU A 1 98 ? -10.112 -1.830 6.095 1.00 90.69 98 LEU A C 1
ATOM 708 O O . LEU A 1 98 ? -9.141 -1.833 6.847 1.00 90.69 98 LEU A O 1
ATOM 712 N N . THR A 1 99 ? -11.060 -0.905 6.172 1.00 85.81 99 THR A N 1
ATOM 713 C CA . THR A 1 99 ? -11.036 0.226 7.113 1.00 85.81 99 THR A CA 1
ATOM 714 C C . THR A 1 99 ? -11.462 -0.160 8.534 1.00 85.81 99 THR A C 1
ATOM 716 O O . THR A 1 99 ? -11.396 0.636 9.457 1.00 85.81 99 THR A O 1
ATOM 719 N N . ASP A 1 100 ? -11.939 -1.373 8.759 1.00 87.38 100 ASP A N 1
ATOM 720 C CA . ASP A 1 100 ? -12.312 -1.865 10.089 1.00 87.38 100 ASP A CA 1
ATOM 721 C C . ASP A 1 100 ? -11.111 -2.404 10.887 1.00 87.38 100 ASP A C 1
ATOM 723 O O . ASP A 1 100 ? -11.183 -2.529 12.109 1.00 87.38 100 ASP A O 1
ATOM 727 N N . VAL A 1 101 ? -9.983 -2.681 10.223 1.00 87.75 101 VAL A N 1
ATOM 728 C CA . VAL A 1 101 ? -8.782 -3.258 10.855 1.00 87.75 101 VAL A CA 1
ATOM 729 C C . VAL A 1 101 ? -7.841 -2.228 11.484 1.00 87.75 101 VAL A C 1
ATOM 731 O O . VAL A 1 101 ? -6.804 -2.596 12.037 1.00 87.75 101 VAL A O 1
ATOM 734 N N . LEU A 1 102 ? -8.164 -0.942 11.380 1.00 88.94 102 LEU A N 1
ATOM 735 C CA . LEU A 1 102 ? -7.306 0.158 11.798 1.00 88.94 102 LEU A CA 1
ATOM 736 C C . LEU A 1 102 ? -8.068 1.152 12.676 1.00 88.94 102 LEU A C 1
ATOM 738 O O . LEU A 1 102 ? -9.262 1.392 12.518 1.00 88.94 102 LEU A O 1
ATOM 742 N N . SER A 1 103 ? -7.349 1.798 13.592 1.00 92.31 103 SER A N 1
ATOM 743 C CA . SER A 1 103 ? -7.901 2.936 14.325 1.00 92.31 103 SER A CA 1
ATOM 744 C C . SER A 1 103 ? -8.032 4.177 13.421 1.00 92.31 103 SER A C 1
ATOM 746 O O . SER A 1 103 ? -7.263 4.336 12.466 1.00 92.31 103 SER A O 1
ATOM 748 N N . PRO A 1 104 ? -8.903 5.151 13.759 1.00 90.88 104 PRO A N 1
ATOM 749 C CA . PRO A 1 104 ? -9.044 6.388 12.981 1.00 90.88 104 PRO A CA 1
ATOM 750 C C . PRO A 1 104 ? -7.735 7.171 12.800 1.00 90.88 104 PRO A C 1
ATOM 752 O O . PRO A 1 104 ? -7.524 7.849 11.797 1.00 90.88 104 PRO A O 1
ATOM 755 N N . HIS A 1 105 ? -6.830 7.091 13.776 1.00 92.56 105 HIS A N 1
ATOM 756 C CA . HIS A 1 105 ? -5.521 7.729 13.684 1.00 92.56 105 HIS A CA 1
ATOM 757 C C . HIS A 1 105 ? -4.576 6.983 12.725 1.00 92.56 105 HIS A C 1
ATOM 759 O O . HIS A 1 105 ? -3.758 7.611 12.055 1.00 92.56 105 HIS A O 1
ATOM 765 N N . GLU A 1 106 ? -4.687 5.661 12.623 1.00 93.19 106 GLU A N 1
ATOM 766 C CA . GLU A 1 106 ? -3.911 4.864 11.672 1.00 93.19 106 GLU A CA 1
ATOM 767 C C . GLU A 1 106 ? -4.416 5.021 10.238 1.00 93.19 106 GLU A C 1
ATOM 769 O O . GLU A 1 106 ? -3.585 5.110 9.337 1.00 93.19 106 GLU A O 1
ATOM 774 N N . HIS A 1 107 ? -5.732 5.171 10.034 1.00 90.75 107 HIS A N 1
ATOM 775 C CA . HIS A 1 107 ? -6.301 5.554 8.732 1.00 90.75 107 HIS A CA 1
ATOM 776 C C . HIS A 1 107 ? -5.645 6.810 8.192 1.00 90.75 107 HIS A C 1
ATOM 778 O O . HIS A 1 107 ? -5.051 6.783 7.118 1.00 90.75 107 HIS A O 1
ATOM 784 N N . ARG A 1 108 ? -5.655 7.885 8.989 1.00 90.56 108 ARG A N 1
ATOM 785 C CA . ARG A 1 108 ? -5.058 9.168 8.595 1.00 90.56 108 ARG A CA 1
ATOM 786 C C . ARG A 1 108 ? -3.596 9.020 8.183 1.00 90.56 108 ARG A C 1
ATOM 788 O O . ARG A 1 108 ? -3.163 9.632 7.216 1.00 90.56 108 ARG A O 1
ATOM 795 N N . ARG A 1 109 ? -2.833 8.165 8.873 1.00 93.06 109 ARG A N 1
ATOM 796 C CA . ARG A 1 109 ? -1.428 7.907 8.522 1.00 93.06 109 ARG A CA 1
ATOM 797 C C . ARG A 1 109 ? -1.268 7.224 7.162 1.00 93.06 109 ARG A C 1
ATOM 799 O O . ARG A 1 109 ? -0.308 7.540 6.461 1.00 93.06 109 ARG A O 1
ATOM 806 N N . PHE A 1 110 ? -2.162 6.306 6.796 1.00 92.31 110 PHE A N 1
ATOM 807 C CA . PHE A 1 110 ? -2.174 5.713 5.456 1.00 92.31 110 PHE A CA 1
ATOM 808 C C . PHE A 1 110 ? -2.635 6.714 4.399 1.00 92.31 110 PHE A C 1
ATOM 810 O O . PHE A 1 110 ? -1.967 6.856 3.378 1.00 92.31 110 PHE A O 1
ATOM 817 N N . GLU A 1 111 ? -3.703 7.465 4.667 1.00 91.31 111 GLU A N 1
ATOM 818 C CA . GLU A 1 111 ? -4.188 8.519 3.771 1.00 91.31 111 GLU A CA 1
ATOM 819 C C . GLU A 1 111 ? -3.099 9.554 3.459 1.00 91.31 111 GLU A C 1
ATOM 821 O O . GLU A 1 111 ? -2.978 10.005 2.323 1.00 91.31 111 GLU A O 1
ATOM 826 N N . ASP A 1 112 ? -2.273 9.905 4.449 1.00 90.69 112 ASP A N 1
ATOM 827 C CA . ASP A 1 112 ? -1.138 10.816 4.282 1.00 90.69 112 ASP A CA 1
ATOM 828 C C . ASP A 1 112 ? 0.038 10.209 3.505 1.00 90.69 112 ASP A C 1
ATOM 830 O O . ASP A 1 112 ? 0.857 10.944 2.948 1.00 90.69 112 ASP A O 1
ATOM 834 N N . ALA A 1 113 ? 0.159 8.881 3.473 1.00 90.69 113 ALA A N 1
ATOM 835 C CA . ALA A 1 113 ? 1.204 8.187 2.725 1.00 90.69 113 ALA A CA 1
ATOM 836 C C . ALA A 1 113 ? 0.836 7.981 1.242 1.00 90.69 113 ALA A C 1
ATOM 838 O O . ALA A 1 113 ? 1.732 7.878 0.395 1.00 90.69 113 ALA A O 1
ATOM 839 N N . CYS A 1 114 ? -0.459 7.947 0.928 1.00 90.56 114 CYS A N 1
ATOM 840 C CA . CYS A 1 114 ? -0.997 7.709 -0.409 1.00 90.56 114 CYS A CA 1
ATOM 841 C C . CYS A 1 114 ? -1.163 9.007 -1.219 1.00 90.56 114 CYS A C 1
ATOM 843 O O . CYS A 1 114 ? -1.394 10.084 -0.674 1.00 90.56 114 CYS A O 1
ATOM 845 N N . ASP A 1 115 ? -1.052 8.912 -2.548 1.00 90.44 115 ASP A N 1
ATOM 846 C CA . ASP A 1 115 ? -1.290 10.065 -3.438 1.00 90.44 115 ASP A CA 1
ATOM 847 C C . ASP A 1 115 ? -2.780 10.278 -3.717 1.00 90.44 115 ASP A C 1
ATOM 849 O O . ASP A 1 115 ? -3.223 11.405 -3.934 1.00 90.44 115 ASP A O 1
ATOM 853 N N . ALA A 1 116 ? -3.562 9.203 -3.670 1.00 91.44 116 ALA A N 1
ATOM 854 C CA . ALA A 1 116 ? -5.010 9.230 -3.752 1.00 91.44 116 ALA A CA 1
ATOM 855 C C . ALA A 1 116 ? -5.606 8.190 -2.800 1.00 91.44 116 ALA A C 1
ATOM 857 O O . ALA A 1 116 ? -4.978 7.169 -2.515 1.00 91.44 116 ALA A O 1
ATOM 858 N N . VAL A 1 117 ? -6.817 8.463 -2.321 1.00 91.19 117 VAL A N 1
ATOM 859 C CA . VAL A 1 117 ? -7.591 7.558 -1.469 1.00 91.19 117 VAL A CA 1
ATOM 860 C C . VAL A 1 117 ? -8.974 7.418 -2.075 1.00 91.19 117 VAL A C 1
ATOM 862 O O . VAL A 1 117 ? -9.648 8.415 -2.350 1.00 91.19 117 VAL A O 1
ATOM 865 N N . VAL A 1 118 ? -9.361 6.168 -2.290 1.00 91.38 118 VAL A N 1
ATOM 866 C CA . VAL A 1 118 ? -10.666 5.777 -2.806 1.00 91.38 118 VAL A CA 1
ATOM 867 C C . VAL A 1 118 ? -11.306 4.883 -1.756 1.00 91.38 118 VAL A C 1
ATOM 869 O O . VAL A 1 118 ? -10.691 3.905 -1.334 1.00 91.38 118 VAL A O 1
ATOM 872 N N . GLN A 1 119 ? -12.510 5.234 -1.326 1.00 90.31 119 GLN A N 1
ATOM 873 C CA . GLN A 1 119 ? -13.324 4.413 -0.445 1.00 90.31 119 GLN A CA 1
ATOM 874 C C . GLN A 1 119 ? -14.370 3.679 -1.272 1.00 90.31 119 GLN A C 1
ATOM 876 O O . GLN A 1 119 ? -14.959 4.231 -2.201 1.00 90.31 119 GLN A O 1
ATOM 881 N N . LEU A 1 120 ? -14.561 2.414 -0.919 1.00 89.19 120 LEU A N 1
ATOM 882 C CA . LEU A 1 120 ? -15.603 1.559 -1.456 1.00 89.19 120 LEU A CA 1
ATOM 883 C C . LEU A 1 120 ? -16.561 1.260 -0.309 1.00 89.19 120 LEU A C 1
ATOM 885 O O . LEU A 1 120 ? -16.150 0.638 0.670 1.00 89.19 120 LEU A O 1
ATOM 889 N N . ASP A 1 121 ? -17.805 1.712 -0.417 1.00 86.81 121 ASP A N 1
ATOM 890 C CA . ASP A 1 121 ? -18.840 1.457 0.587 1.00 86.81 121 ASP A CA 1
ATOM 891 C C . ASP A 1 121 ? -20.158 1.110 -0.103 1.00 86.81 121 ASP A C 1
ATOM 893 O O . ASP A 1 121 ? -20.560 1.768 -1.057 1.00 86.81 121 ASP A O 1
ATOM 897 N N . GLY A 1 122 ? -20.803 0.018 0.312 1.00 82.81 122 GLY A N 1
ATOM 898 C CA . GLY A 1 122 ? -22.085 -0.414 -0.260 1.00 82.81 122 GLY A CA 1
ATOM 899 C C . GLY A 1 122 ? -22.093 -0.685 -1.776 1.00 82.81 122 GLY A C 1
ATOM 900 O O . GLY A 1 122 ? -23.166 -0.749 -2.368 1.00 82.81 122 GLY A O 1
ATOM 901 N N . GLY A 1 123 ? -20.927 -0.850 -2.413 1.00 83.50 123 GLY A N 1
ATOM 902 C CA . GLY A 1 123 ? -20.798 -0.963 -3.874 1.00 83.50 123 GLY A CA 1
ATOM 903 C C . GLY A 1 123 ? -20.656 0.379 -4.605 1.00 83.50 123 GLY A C 1
ATOM 904 O O . GLY A 1 123 ? -20.507 0.393 -5.826 1.00 83.50 123 GLY A O 1
ATOM 905 N N . GLU A 1 124 ? -20.655 1.491 -3.874 1.00 85.19 124 GLU A N 1
ATOM 906 C CA . GLU A 1 124 ? -20.354 2.824 -4.384 1.00 85.19 124 GLU A CA 1
ATOM 907 C C . GLU A 1 124 ? -18.860 3.137 -4.243 1.00 85.19 124 GLU A C 1
ATOM 909 O O . GLU A 1 124 ? -18.172 2.627 -3.354 1.00 85.19 124 GLU A O 1
ATOM 914 N N . ILE A 1 125 ? -18.351 3.970 -5.154 1.00 87.62 125 ILE A N 1
ATOM 915 C CA . ILE A 1 125 ? -16.949 4.393 -5.187 1.00 87.62 125 ILE A CA 1
ATOM 916 C C . ILE A 1 125 ? -16.884 5.888 -4.907 1.00 87.62 125 ILE A C 1
ATOM 918 O O . ILE A 1 125 ? -17.367 6.692 -5.705 1.00 87.62 125 ILE A O 1
ATOM 922 N N . GLU A 1 126 ? -16.216 6.264 -3.822 1.00 89.00 126 GLU A N 1
ATOM 923 C CA . GLU A 1 126 ? -15.983 7.655 -3.452 1.00 89.00 126 GLU A CA 1
ATOM 924 C C . GLU A 1 126 ? -14.487 7.976 -3.457 1.00 89.00 126 GLU A C 1
ATOM 926 O O . GLU A 1 126 ? -13.657 7.234 -2.932 1.00 89.00 126 GLU A O 1
ATOM 931 N N . ILE A 1 127 ? -14.119 9.119 -4.038 1.00 85.69 127 ILE A N 1
ATOM 932 C CA . ILE A 1 127 ? -12.740 9.608 -4.010 1.00 85.69 127 ILE A CA 1
ATOM 933 C C . ILE A 1 127 ? -12.618 10.654 -2.915 1.00 85.69 127 ILE A C 1
ATOM 935 O O . ILE A 1 127 ? -12.971 11.815 -3.106 1.00 85.69 127 ILE A O 1
ATOM 939 N N . ILE A 1 128 ? -12.055 10.239 -1.789 1.00 85.00 128 ILE A N 1
ATOM 940 C CA . ILE A 1 128 ? -11.982 11.061 -0.578 1.00 85.00 128 ILE A CA 1
ATOM 941 C C . ILE A 1 128 ? -10.776 11.995 -0.616 1.00 85.00 128 ILE A C 1
ATOM 943 O O . ILE A 1 128 ? -10.788 13.084 -0.042 1.00 85.00 128 ILE A O 1
ATOM 947 N N . ARG A 1 129 ? -9.710 11.595 -1.317 1.00 82.44 129 ARG A N 1
ATOM 948 C CA . ARG A 1 129 ? -8.485 12.392 -1.402 1.00 82.44 129 ARG A CA 1
ATOM 949 C C . ARG A 1 129 ? -7.798 12.222 -2.743 1.00 82.44 129 ARG A C 1
ATOM 951 O O . ARG A 1 129 ? -7.591 11.107 -3.216 1.00 82.44 129 ARG A O 1
ATOM 958 N N . ARG A 1 130 ? -7.355 13.344 -3.310 1.00 76.62 130 ARG A N 1
ATOM 959 C CA . ARG A 1 130 ? -6.364 13.403 -4.390 1.00 76.62 130 ARG A CA 1
ATOM 960 C C . ARG A 1 130 ? -5.320 14.457 -4.042 1.00 76.62 130 ARG A C 1
ATOM 962 O O . ARG A 1 130 ? -5.652 15.617 -3.814 1.00 76.62 130 ARG A O 1
ATOM 969 N N . SER A 1 131 ? -4.058 14.055 -3.993 1.00 65.12 131 SER A N 1
ATOM 970 C CA . SER A 1 131 ? -2.923 14.963 -3.885 1.00 65.12 131 SER A CA 1
ATOM 971 C C . SER A 1 131 ? -2.792 15.734 -5.199 1.00 65.12 131 SER A C 1
ATOM 973 O O . SER A 1 131 ? -2.527 15.151 -6.245 1.00 65.12 131 SER A O 1
ATOM 975 N N . SER A 1 132 ? -2.968 17.055 -5.168 1.00 56.81 132 SER A N 1
ATOM 976 C CA . SER A 1 132 ? -2.867 17.950 -6.335 1.00 56.81 132 SER A CA 1
ATOM 977 C C . SER A 1 132 ? -1.424 18.227 -6.785 1.00 56.81 132 SER A C 1
ATOM 979 O O . SER A 1 132 ? -1.151 19.210 -7.476 1.00 56.81 132 SER A O 1
ATOM 981 N N . ARG A 1 133 ? -0.464 17.373 -6.410 1.00 53.84 133 ARG A N 1
ATOM 982 C CA . ARG A 1 133 ? 0.945 17.522 -6.796 1.00 53.84 133 ARG A CA 1
ATOM 983 C C . ARG A 1 133 ? 1.167 17.006 -8.221 1.00 53.84 133 ARG A C 1
ATOM 985 O O . ARG A 1 133 ? 1.828 15.998 -8.422 1.00 53.84 133 ARG A O 1
ATOM 992 N N . GLY A 1 134 ? 0.601 17.709 -9.200 1.00 46.94 134 GLY A N 1
ATOM 993 C CA . GLY A 1 134 ? 0.827 17.452 -10.621 1.00 46.94 134 GLY A CA 1
ATOM 994 C C . GLY A 1 134 ? -0.263 18.034 -11.517 1.00 46.94 134 GLY A C 1
ATOM 995 O O . GLY A 1 134 ? -1.247 17.363 -11.795 1.00 46.94 134 GLY A O 1
ATOM 996 N N . GLY A 1 135 ? -0.061 19.265 -12.000 1.00 39.66 135 GLY A N 1
ATOM 997 C CA . GLY A 1 135 ? -0.790 19.816 -13.149 1.00 39.66 135 GLY A CA 1
ATOM 998 C C . GLY A 1 135 ? -1.742 20.968 -12.824 1.00 39.66 135 GLY A C 1
ATOM 999 O O . GLY A 1 135 ? -2.755 20.799 -12.153 1.00 39.66 135 GLY A O 1
ATOM 1000 N N . LYS A 1 136 ? -1.431 22.158 -13.355 1.00 42.62 136 LYS A N 1
ATOM 1001 C CA . LYS A 1 136 ? -2.386 23.267 -13.473 1.00 42.62 136 LYS A CA 1
ATOM 1002 C C . LYS A 1 136 ? -3.640 22.758 -14.188 1.00 42.62 136 LYS A C 1
ATOM 1004 O O . LYS A 1 136 ? -3.544 22.291 -15.318 1.00 42.62 136 LYS A O 1
ATOM 1009 N N . MET A 1 137 ? -4.804 22.913 -13.563 1.00 38.75 137 MET A N 1
ATOM 1010 C CA . MET A 1 137 ? -6.078 22.873 -14.277 1.00 38.75 137 MET A CA 1
ATOM 1011 C C . MET A 1 137 ? -6.070 23.976 -15.339 1.00 38.75 137 MET A C 1
ATOM 1013 O O . MET A 1 137 ? -6.156 25.159 -15.005 1.00 38.75 137 MET A O 1
ATOM 1017 N N . VAL A 1 138 ? -5.973 23.600 -16.612 1.00 48.22 138 VAL A N 1
ATOM 1018 C CA . VAL A 1 138 ? -6.432 24.466 -17.696 1.00 48.22 138 VAL A CA 1
ATOM 1019 C C . VAL A 1 138 ? -7.954 24.412 -17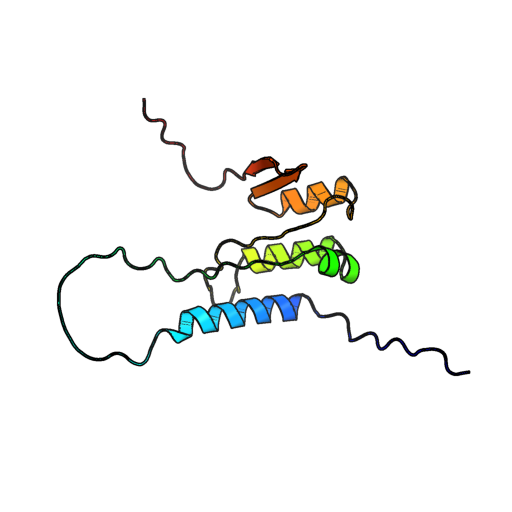.638 1.00 48.22 138 VAL A C 1
ATOM 1021 O O . VAL A 1 138 ? -8.556 23.372 -17.883 1.00 48.22 138 V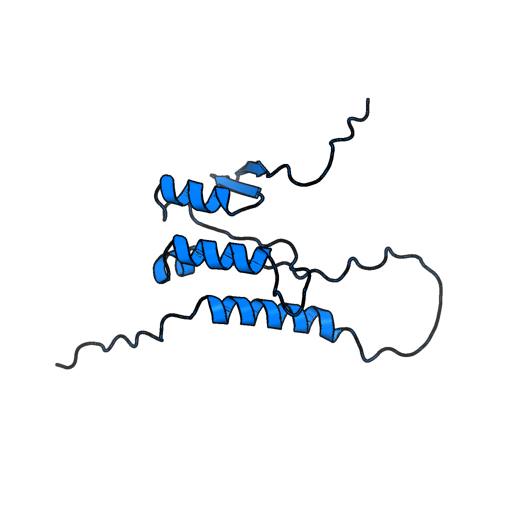AL A O 1
ATOM 1024 N N . ARG A 1 139 ? -8.572 25.515 -17.208 1.00 43.06 139 ARG A N 1
ATOM 1025 C CA . ARG A 1 139 ? -9.999 25.742 -17.435 1.00 43.06 139 ARG A CA 1
ATOM 1026 C C . ARG A 1 139 ? -10.146 26.099 -18.908 1.00 43.06 139 ARG A C 1
ATOM 1028 O O . ARG A 1 139 ? -9.649 27.148 -19.310 1.00 43.06 139 ARG A O 1
ATOM 1035 N N . GLU A 1 140 ? -10.791 25.244 -19.687 1.00 40.91 140 GLU A N 1
ATOM 1036 C CA . GLU A 1 140 ? -11.417 25.706 -20.923 1.00 40.91 140 GLU A CA 1
ATOM 1037 C C . GLU A 1 140 ? -12.636 26.553 -20.536 1.00 40.91 140 GLU A C 1
ATOM 1039 O O . GLU A 1 140 ? -13.397 26.192 -19.632 1.00 40.91 140 GLU A O 1
ATOM 1044 N N . ALA A 1 141 ? -12.712 27.734 -21.145 1.00 44.72 141 ALA A N 1
ATOM 1045 C CA . ALA A 1 141 ? -13.795 28.702 -21.037 1.00 44.72 141 ALA A CA 1
ATOM 1046 C C . ALA A 1 141 ? -14.621 28.669 -22.322 1.00 44.72 141 ALA A C 1
ATOM 1048 O O . ALA A 1 141 ? -14.010 28.410 -23.385 1.00 44.72 141 ALA A O 1
#

Foldseek 3Di:
DDPDDPPPPPQPDLVVVLVVVLVVLVCVQVVPDDDDDDDDDDDPDPDPDSDAAEAEDPACLVVCVRPNLVVSLVSLLDNCVHDPVDDRNHDHYHHDYDPVSDDPVSVVVVCVSDQWDWDADPNDIDTPDHNPPDDDPPDDD

Sequence (141 aa):
GDGPRVVRTGLVDLESVARSIERAANEIVGGGDGRGRDDDVGGGTPQLAASAVAIAFDSLVPVVMMHGVRRTIELIKRLKRGGEDDPVALGPILLPMLTDVLSPHEHRRFEDACDAVVQLDGGEIEIIRRSSRGGKMVREA

Radius of gyration: 20.39 Å; chains: 1; bounding box: 43×62×69 Å